Protein AF-W1DST5-F1 (afdb_monomer_lite)

Structure (mmCIF, N/CA/C/O backbone):
data_AF-W1DST5-F1
#
_entry.id   AF-W1DST5-F1
#
loop_
_atom_site.group_PDB
_atom_site.id
_atom_site.type_symbol
_atom_site.label_atom_id
_atom_site.label_alt_id
_atom_site.label_comp_id
_atom_site.label_asym_id
_atom_site.label_entity_id
_atom_site.label_seq_id
_atom_site.pdbx_PDB_ins_code
_atom_site.Cartn_x
_atom_site.Cartn_y
_atom_site.Cartn_z
_atom_site.occupancy
_atom_site.B_iso_or_equiv
_atom_site.auth_seq_id
_atom_site.auth_comp_id
_atom_site.auth_asym_id
_atom_site.auth_atom_id
_atom_site.pdbx_PDB_model_num
ATOM 1 N N . MET A 1 1 ? 1.008 9.951 -30.556 1.00 46.44 1 MET A N 1
ATOM 2 C CA . MET A 1 1 ? -0.118 9.636 -29.652 1.00 46.44 1 MET A CA 1
ATOM 3 C C . MET A 1 1 ? 0.047 8.188 -29.222 1.00 46.44 1 MET A C 1
ATOM 5 O O . MET A 1 1 ? -0.228 7.296 -30.013 1.00 46.44 1 MET A O 1
ATOM 9 N N . PHE A 1 2 ? 0.640 7.954 -28.049 1.00 49.34 2 PHE A N 1
ATOM 10 C CA . PHE A 1 2 ? 0.890 6.599 -27.557 1.00 49.34 2 PHE A CA 1
ATOM 11 C C . PHE A 1 2 ? -0.446 5.983 -27.146 1.00 49.34 2 PHE A C 1
ATOM 13 O O . PHE A 1 2 ? -1.060 6.399 -26.169 1.00 49.34 2 PHE A O 1
ATOM 20 N N . LYS A 1 3 ? -0.940 5.052 -27.961 1.00 42.28 3 LYS A N 1
ATOM 21 C CA . LYS A 1 3 ? -2.167 4.312 -27.689 1.00 42.28 3 LYS A CA 1
ATOM 22 C C . LYS A 1 3 ? -1.769 3.086 -26.881 1.00 42.28 3 LYS A C 1
ATOM 24 O O . LYS A 1 3 ? -1.221 2.140 -27.438 1.00 42.28 3 LYS A O 1
ATOM 29 N N . TRP A 1 4 ? -1.973 3.146 -25.572 1.00 55.31 4 TRP A N 1
ATOM 30 C CA . TRP A 1 4 ? -1.589 2.049 -24.697 1.00 55.31 4 TRP A CA 1
ATOM 31 C C . TRP A 1 4 ? -2.640 0.925 -24.720 1.00 55.31 4 TRP A C 1
ATOM 33 O O . TRP A 1 4 ? -3.827 1.215 -24.547 1.00 55.31 4 TRP A O 1
ATOM 43 N N . PRO A 1 5 ? -2.254 -0.350 -24.921 1.00 55.62 5 PRO A N 1
ATOM 44 C CA . PRO A 1 5 ? -3.172 -1.478 -24.900 1.00 55.62 5 PRO A CA 1
ATOM 45 C C . PRO A 1 5 ? -3.084 -2.202 -23.546 1.00 55.62 5 PRO A C 1
ATOM 47 O O . PRO A 1 5 ? -2.233 -3.060 -23.355 1.00 55.62 5 PRO A O 1
ATOM 50 N N . TRP A 1 6 ? -3.954 -1.873 -22.591 1.00 58.78 6 TRP A N 1
ATOM 51 C CA . TRP A 1 6 ? -4.109 -2.649 -21.350 1.00 58.78 6 TRP A CA 1
ATOM 52 C C . TRP A 1 6 ? -5.533 -3.197 -21.237 1.00 58.78 6 TRP A C 1
ATOM 54 O O . TRP A 1 6 ? -6.322 -2.771 -20.404 1.00 58.78 6 TRP A O 1
ATOM 64 N N . LYS A 1 7 ? -5.908 -4.174 -22.064 1.00 47.47 7 LYS A N 1
ATOM 65 C CA . LYS A 1 7 ? -6.955 -5.091 -21.596 1.00 47.47 7 LYS A CA 1
ATOM 66 C C . LYS A 1 7 ? -6.298 -5.981 -20.542 1.00 47.47 7 LYS A C 1
ATOM 68 O O . LYS A 1 7 ? -5.667 -6.966 -20.893 1.00 47.47 7 LYS A O 1
ATOM 73 N N . ALA A 1 8 ? -6.327 -5.528 -19.293 1.00 52.81 8 ALA A N 1
ATOM 74 C CA . ALA A 1 8 ? -6.132 -6.394 -18.145 1.00 52.81 8 ALA A CA 1
ATOM 75 C C . ALA A 1 8 ? -7.502 -7.005 -17.857 1.00 52.81 8 ALA A C 1
ATOM 77 O O . ALA A 1 8 ? -8.490 -6.270 -17.816 1.00 52.81 8 ALA A O 1
ATOM 78 N N . ASP A 1 9 ? -7.547 -8.327 -17.777 1.00 46.97 9 ASP A N 1
ATOM 79 C CA . ASP A 1 9 ? -8.766 -9.092 -17.578 1.00 46.97 9 ASP A CA 1
ATOM 80 C C . ASP A 1 9 ? -9.543 -8.596 -16.348 1.00 46.97 9 ASP A C 1
ATOM 82 O O . ASP A 1 9 ? -8.985 -8.412 -15.265 1.00 46.97 9 ASP A O 1
ATOM 86 N N . ASP A 1 10 ? -10.847 -8.390 -16.542 1.00 46.12 10 ASP A N 1
ATOM 87 C CA . ASP A 1 10 ? -11.869 -8.031 -15.544 1.00 46.12 10 ASP A CA 1
ATOM 88 C C . ASP A 1 10 ? -12.109 -9.161 -14.507 1.00 46.12 10 ASP A C 1
ATOM 90 O O . ASP A 1 10 ? -13.213 -9.336 -13.993 1.00 46.12 10 ASP A O 1
ATOM 94 N N . GLU A 1 11 ? -11.108 -9.989 -14.192 1.00 45.97 11 GLU A N 1
ATOM 95 C CA . GLU A 1 11 ? -11.303 -11.191 -13.367 1.00 45.97 11 GLU A CA 1
ATOM 96 C C . GLU A 1 11 ? -11.239 -10.937 -11.853 1.00 45.97 11 GLU A C 1
ATOM 98 O O . GLU A 1 11 ? -11.686 -11.769 -11.064 1.00 45.97 11 GLU A O 1
ATOM 103 N N . SER A 1 12 ? -10.762 -9.777 -11.400 1.00 51.16 12 SER A N 1
ATOM 104 C CA . SER A 1 12 ? -10.642 -9.468 -9.965 1.00 51.16 12 SER A CA 1
ATOM 105 C C . SER A 1 12 ? -11.943 -8.983 -9.302 1.00 51.16 12 SER A C 1
ATOM 107 O O . SER A 1 12 ? -11.952 -8.685 -8.110 1.00 51.16 12 SER A O 1
ATOM 109 N N . GLY A 1 13 ? -13.062 -8.939 -10.033 1.00 47.59 13 GLY A N 1
ATOM 110 C CA . GLY A 1 13 ? -14.304 -8.295 -9.589 1.00 47.59 13 GLY A CA 1
ATOM 111 C C . GLY A 1 13 ? -15.133 -9.010 -8.512 1.00 47.59 13 GLY A C 1
ATOM 112 O O . GLY A 1 13 ? -16.102 -8.416 -8.044 1.00 47.59 13 GLY A O 1
ATOM 113 N N . ASN A 1 14 ? -14.825 -10.254 -8.113 1.00 51.47 14 ASN A N 1
ATOM 114 C CA . ASN A 1 14 ? -15.714 -10.998 -7.199 1.00 51.47 14 ASN A CA 1
ATOM 115 C C . ASN A 1 14 ? -15.038 -12.028 -6.269 1.00 51.47 14 ASN A C 1
ATOM 117 O O . ASN A 1 14 ? -15.725 -12.850 -5.664 1.00 51.47 14 ASN A O 1
ATOM 121 N N . ALA A 1 15 ? -13.706 -12.031 -6.160 1.00 62.94 15 ALA A N 1
ATOM 122 C CA . ALA A 1 15 ? -13.013 -12.913 -5.221 1.00 62.94 15 ALA A CA 1
ATOM 123 C C . ALA A 1 15 ? -13.016 -12.295 -3.814 1.00 62.94 15 ALA A C 1
ATOM 125 O O . ALA A 1 15 ? -12.629 -11.139 -3.636 1.00 62.94 15 ALA A O 1
ATOM 126 N N . GLU A 1 16 ? -13.445 -13.063 -2.810 1.00 82.81 16 GLU A N 1
ATOM 127 C CA . GLU A 1 16 ? -13.366 -12.640 -1.412 1.00 82.81 16 GLU A CA 1
ATOM 128 C C . GLU A 1 16 ? -11.898 -12.396 -1.035 1.00 82.81 16 GLU A C 1
ATOM 130 O O . GLU A 1 16 ? -11.032 -13.260 -1.192 1.00 82.81 16 GLU A O 1
ATOM 135 N N . MET A 1 17 ? -11.603 -11.175 -0.593 1.00 91.94 17 MET A N 1
ATOM 136 C CA . MET A 1 17 ? -10.235 -10.752 -0.320 1.00 91.94 17 MET A CA 1
ATOM 137 C C . MET A 1 17 ? -9.784 -11.254 1.060 1.00 91.94 17 MET A C 1
ATOM 139 O O . MET A 1 17 ? -10.480 -11.015 2.049 1.00 91.94 17 MET A O 1
ATOM 143 N N . PRO A 1 18 ? -8.605 -11.898 1.175 1.00 96.12 18 PRO A N 1
ATOM 144 C CA . PRO A 1 18 ? -8.139 -12.502 2.423 1.00 96.12 18 PRO A CA 1
ATOM 145 C C . PRO A 1 18 ? -7.517 -11.449 3.361 1.00 96.12 18 PRO A C 1
ATOM 147 O O . PRO A 1 18 ? -6.319 -11.474 3.645 1.00 96.12 18 PRO A O 1
ATOM 150 N N . TRP A 1 19 ? -8.319 -10.489 3.827 1.00 96.69 19 TRP A N 1
ATOM 151 C CA . TRP A 1 19 ? -7.853 -9.313 4.575 1.00 96.69 19 TRP A CA 1
ATOM 152 C C . TRP A 1 19 ? -7.113 -9.649 5.873 1.00 96.69 19 TRP A C 1
ATOM 154 O O . TRP A 1 19 ? -6.069 -9.064 6.149 1.00 96.69 19 TRP A O 1
ATOM 164 N N . GLU A 1 20 ? -7.605 -10.620 6.642 1.00 95.81 20 GLU A N 1
ATOM 165 C CA . GLU A 1 20 ? -6.963 -11.052 7.891 1.00 95.81 20 GLU A CA 1
ATOM 166 C C . GLU A 1 20 ? -5.562 -11.628 7.628 1.00 95.81 20 GLU A C 1
ATOM 168 O O . GLU A 1 20 ? -4.582 -11.260 8.276 1.00 95.81 20 GLU A O 1
ATOM 173 N N . GLN A 1 21 ? -5.433 -12.459 6.592 1.00 97.38 21 GLN A N 1
ATOM 174 C CA . GLN A 1 21 ? -4.145 -13.008 6.172 1.00 97.38 21 GLN A CA 1
ATOM 175 C C . GLN A 1 21 ? -3.220 -11.929 5.579 1.00 97.38 21 GLN A C 1
ATOM 177 O O . GLN A 1 21 ? -1.990 -12.009 5.695 1.00 97.38 21 GLN A O 1
ATOM 182 N N . ALA A 1 22 ? -3.791 -10.912 4.929 1.00 97.44 22 ALA A N 1
ATOM 183 C CA . ALA A 1 22 ? -3.043 -9.791 4.376 1.00 97.44 22 ALA A CA 1
ATOM 184 C C . ALA A 1 22 ? -2.397 -8.937 5.479 1.00 97.44 22 ALA A C 1
ATOM 186 O O . ALA A 1 22 ? -1.227 -8.580 5.335 1.00 97.44 22 ALA A O 1
ATOM 187 N N . LEU A 1 23 ? -3.110 -8.706 6.589 1.00 97.19 23 LEU A N 1
ATOM 188 C CA . LEU A 1 23 ? -2.628 -7.975 7.770 1.00 97.19 23 LEU A CA 1
ATOM 189 C C . LEU A 1 23 ? -1.473 -8.679 8.497 1.00 97.19 23 LEU A C 1
ATOM 191 O O . LEU A 1 23 ? -0.666 -8.019 9.148 1.00 97.19 23 LEU A O 1
ATOM 195 N N . ALA A 1 24 ? -1.358 -10.004 8.369 1.00 96.88 24 ALA A N 1
ATOM 196 C CA . ALA A 1 24 ? -0.342 -10.820 9.032 1.00 96.88 24 ALA A CA 1
ATOM 197 C C . ALA A 1 24 ? 1.060 -10.696 8.385 1.00 96.88 24 ALA A C 1
ATOM 199 O O . ALA A 1 24 ? 1.653 -11.685 7.946 1.00 96.88 24 ALA A O 1
ATOM 200 N N . ILE A 1 25 ? 1.594 -9.472 8.307 1.00 97.75 25 ILE A N 1
ATOM 201 C CA . ILE A 1 25 ? 2.962 -9.159 7.864 1.00 97.75 25 ILE A CA 1
ATOM 202 C C . ILE A 1 25 ? 3.672 -8.247 8.879 1.00 97.75 25 ILE A C 1
ATOM 204 O O . ILE A 1 25 ? 3.016 -7.419 9.510 1.00 97.75 25 ILE A O 1
ATOM 208 N N . PRO A 1 26 ? 5.012 -8.330 9.022 1.00 97.94 26 PRO A N 1
ATOM 209 C CA . PRO A 1 26 ? 5.733 -7.639 10.096 1.00 97.94 26 PRO A CA 1
ATOM 210 C C . PRO A 1 26 ? 5.502 -6.124 10.158 1.00 97.94 26 PRO A C 1
ATOM 212 O O . PRO A 1 26 ? 5.371 -5.568 11.242 1.00 97.94 26 PRO A O 1
ATOM 215 N N . VAL A 1 27 ? 5.401 -5.459 9.004 1.00 97.31 27 VAL A N 1
ATOM 216 C CA . VAL A 1 27 ? 5.208 -3.999 8.933 1.00 97.31 27 VAL A CA 1
ATOM 217 C C . VAL A 1 27 ? 3.842 -3.541 9.461 1.00 97.31 27 VAL A C 1
ATOM 219 O O . VAL A 1 27 ? 3.715 -2.404 9.899 1.00 97.31 27 VAL A O 1
ATOM 222 N N . LEU A 1 28 ? 2.833 -4.419 9.468 1.00 96.88 28 LEU A N 1
ATOM 223 C CA . LEU A 1 28 ? 1.480 -4.116 9.952 1.00 96.88 28 LEU A CA 1
ATOM 224 C C . LEU A 1 28 ? 1.214 -4.672 11.363 1.00 96.88 28 LEU A C 1
ATOM 226 O O . LEU A 1 28 ? 0.171 -4.388 11.946 1.00 96.88 28 LEU A O 1
ATOM 230 N N . ALA A 1 29 ? 2.155 -5.430 11.936 1.00 95.38 29 ALA A N 1
ATOM 231 C CA . ALA A 1 29 ? 1.957 -6.178 13.180 1.00 95.38 29 ALA A C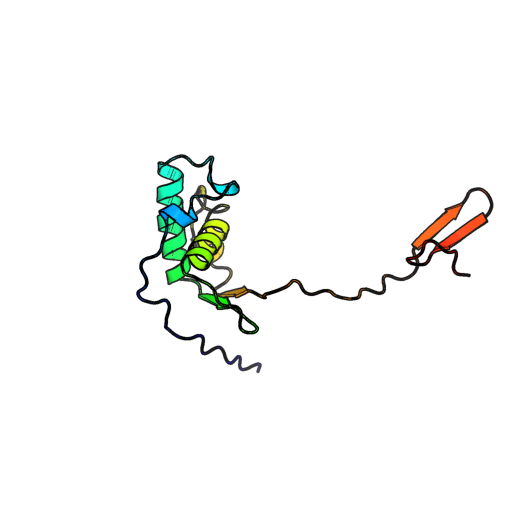A 1
ATOM 232 C C . ALA A 1 29 ? 1.724 -5.298 14.423 1.00 95.38 29 ALA A C 1
ATOM 234 O O . ALA A 1 29 ? 1.162 -5.768 15.409 1.00 95.38 29 ALA A O 1
ATOM 235 N N . HIS A 1 30 ? 2.160 -4.036 14.391 1.00 96.06 30 HIS A N 1
ATOM 236 C CA . HIS A 1 30 ? 2.042 -3.102 15.516 1.00 96.06 30 HIS A CA 1
ATOM 237 C C . HIS A 1 30 ? 0.803 -2.202 15.455 1.00 96.06 30 HIS A C 1
ATOM 239 O O . HIS A 1 30 ? 0.602 -1.396 16.361 1.00 96.06 30 HIS A O 1
ATOM 245 N N . LEU A 1 31 ? -0.023 -2.330 14.414 1.00 97.00 31 LEU A N 1
ATOM 246 C CA . LEU A 1 31 ? -1.270 -1.581 14.311 1.00 97.00 31 LEU A CA 1
ATOM 247 C C . LEU A 1 31 ? -2.286 -2.104 15.328 1.00 97.00 31 LEU A C 1
ATOM 249 O O . LEU A 1 31 ? -2.477 -3.314 15.468 1.00 97.00 31 LEU A O 1
ATOM 253 N N . SER A 1 32 ? -2.982 -1.195 16.000 1.00 97.44 32 SER A N 1
ATOM 254 C CA . SER A 1 32 ? -4.142 -1.528 16.824 1.00 97.44 32 SER A CA 1
ATOM 255 C C . SER A 1 32 ? -5.267 -2.129 15.975 1.00 97.44 32 SER A C 1
ATOM 257 O O . SER A 1 32 ? -5.356 -1.891 14.770 1.00 97.44 32 SER A O 1
ATOM 259 N N . SER A 1 33 ? -6.193 -2.862 16.596 1.00 96.62 33 SER A N 1
ATOM 260 C CA . SER A 1 33 ? -7.337 -3.451 15.882 1.00 96.62 33 SER A CA 1
ATOM 261 C C . SER A 1 33 ? -8.173 -2.404 15.132 1.00 96.62 33 SER A C 1
ATOM 263 O O . SER A 1 33 ? -8.683 -2.672 14.045 1.00 96.62 33 SER A O 1
ATOM 265 N N . THR A 1 34 ? -8.279 -1.191 15.684 1.00 97.31 34 THR A N 1
ATOM 266 C CA . THR A 1 34 ? -8.971 -0.064 15.046 1.00 97.31 34 THR A CA 1
ATOM 267 C C . THR A 1 34 ? -8.245 0.394 13.781 1.00 97.31 34 THR A C 1
ATOM 269 O O . THR A 1 34 ? -8.879 0.569 12.741 1.00 97.31 34 THR A O 1
ATOM 272 N N . GLU A 1 35 ? -6.920 0.545 13.842 1.00 97.81 35 GLU A N 1
ATOM 273 C CA . GLU A 1 35 ? -6.098 0.925 12.686 1.00 97.81 35 GLU A CA 1
ATOM 274 C C . GLU A 1 35 ? -6.112 -0.159 11.610 1.00 97.81 35 GLU A C 1
ATOM 276 O O . GLU A 1 35 ? -6.267 0.159 10.435 1.00 97.81 35 GLU A O 1
ATOM 281 N N . GLN A 1 36 ? -6.041 -1.437 11.992 1.00 97.94 36 GLN A N 1
ATOM 282 C CA . GLN A 1 36 ? -6.147 -2.557 11.053 1.00 97.94 36 GLN A CA 1
ATOM 283 C C . GLN A 1 36 ? -7.489 -2.549 10.309 1.00 97.94 36 GLN A C 1
ATOM 285 O O . GLN A 1 36 ? -7.533 -2.728 9.088 1.00 97.94 36 GLN A O 1
ATOM 290 N N . HIS A 1 37 ? -8.592 -2.297 11.020 1.00 97.31 37 HIS A N 1
ATOM 291 C CA . HIS A 1 37 ? -9.919 -2.229 10.414 1.00 97.31 37 HIS A CA 1
ATOM 292 C C . HIS A 1 37 ? -10.057 -1.022 9.474 1.00 97.31 37 HIS A C 1
ATOM 294 O O . HIS A 1 37 ? -10.534 -1.161 8.346 1.00 97.31 37 HIS A O 1
ATOM 300 N N . LYS A 1 38 ? -9.573 0.152 9.901 1.00 97.88 38 LYS A N 1
ATO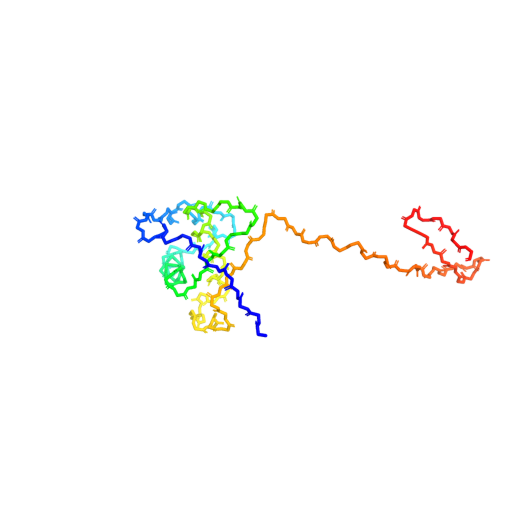M 301 C CA . LYS A 1 38 ? -9.538 1.371 9.080 1.00 97.88 38 LYS A CA 1
ATOM 302 C C . LYS A 1 38 ? -8.693 1.173 7.817 1.00 97.88 38 LYS A C 1
ATOM 304 O O . LYS A 1 38 ? -9.142 1.510 6.722 1.00 97.88 38 LYS A O 1
ATOM 309 N N . LEU A 1 39 ? -7.514 0.569 7.958 1.00 98.25 39 LEU A N 1
ATOM 310 C CA . LEU A 1 39 ? -6.610 0.259 6.854 1.00 98.25 39 LEU A CA 1
ATOM 311 C C . LEU A 1 39 ? -7.251 -0.713 5.864 1.00 98.25 39 LEU A C 1
ATOM 313 O O . LEU A 1 39 ? -7.169 -0.494 4.661 1.00 98.25 39 LEU A O 1
ATOM 317 N N . THR A 1 40 ? -7.939 -1.743 6.359 1.00 97.75 40 THR A N 1
ATOM 318 C CA . THR A 1 40 ? -8.653 -2.717 5.520 1.00 97.75 40 THR A CA 1
ATOM 319 C C . THR A 1 40 ? -9.742 -2.043 4.686 1.00 97.75 40 THR A C 1
ATOM 321 O O . THR A 1 40 ? -9.811 -2.251 3.476 1.00 97.75 40 THR A O 1
ATOM 324 N N . GLN A 1 41 ? -10.559 -1.175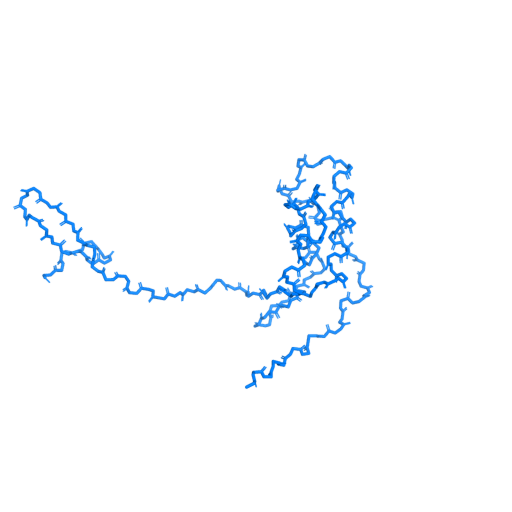 5.294 1.00 97.56 41 GLN A N 1
ATOM 325 C CA . GLN A 1 41 ? -11.580 -0.425 4.554 1.00 97.56 41 GLN A CA 1
ATOM 326 C C . GLN A 1 41 ? -10.963 0.512 3.507 1.00 97.56 41 GLN A C 1
ATOM 328 O O . GLN A 1 41 ? -11.478 0.623 2.393 1.00 97.56 41 GLN A O 1
ATOM 333 N N . MET A 1 42 ? -9.859 1.183 3.847 1.00 97.88 42 MET A N 1
ATOM 334 C CA . MET A 1 42 ? -9.166 2.080 2.923 1.00 97.88 42 MET A CA 1
ATOM 335 C C . MET A 1 42 ? -8.537 1.310 1.754 1.00 97.88 42 MET A C 1
ATOM 337 O O . MET A 1 42 ? -8.702 1.717 0.607 1.00 97.88 42 MET A O 1
ATOM 341 N N . ALA A 1 43 ? -7.906 0.165 2.021 1.00 97.69 43 ALA A N 1
ATOM 342 C CA . ALA A 1 43 ? -7.336 -0.719 1.007 1.00 97.69 43 ALA A CA 1
ATOM 343 C C . ALA A 1 43 ? -8.412 -1.293 0.068 1.00 97.69 43 ALA A C 1
ATOM 345 O O . ALA A 1 43 ? -8.202 -1.371 -1.141 1.00 97.69 43 ALA A O 1
ATOM 346 N N . ALA A 1 44 ? -9.594 -1.634 0.590 1.00 96.44 44 ALA A N 1
ATOM 347 C CA . ALA A 1 44 ? -10.719 -2.059 -0.239 1.00 96.44 44 ALA A CA 1
ATOM 348 C C . ALA A 1 44 ? -11.177 -0.942 -1.196 1.00 96.44 44 ALA A C 1
ATOM 350 O O . ALA A 1 44 ? -11.357 -1.186 -2.388 1.00 96.44 44 ALA A O 1
ATOM 351 N N . ARG A 1 45 ? -11.295 0.301 -0.705 1.00 96.19 45 ARG A N 1
ATOM 352 C CA . ARG A 1 45 ? -11.609 1.471 -1.550 1.00 96.19 45 ARG A CA 1
ATOM 353 C C . ARG A 1 45 ? -10.512 1.748 -2.576 1.00 96.19 45 ARG A C 1
ATOM 355 O O . ARG A 1 45 ? -10.820 2.071 -3.718 1.00 96.19 45 ARG A O 1
ATOM 362 N N . PHE A 1 46 ? -9.247 1.579 -2.195 1.00 97.12 46 PHE A N 1
ATOM 363 C CA . PHE A 1 46 ? -8.110 1.720 -3.101 1.00 97.12 46 PHE A CA 1
ATOM 364 C C . PHE A 1 46 ? -8.236 0.786 -4.303 1.00 97.12 46 PHE A C 1
ATOM 366 O O . PHE A 1 46 ? -8.092 1.244 -5.429 1.00 97.12 46 PHE A O 1
ATOM 373 N N . LEU A 1 47 ? -8.576 -0.487 -4.089 1.00 95.12 47 LEU A N 1
ATOM 374 C CA . LEU A 1 47 ? -8.743 -1.457 -5.178 1.00 95.12 47 LEU A CA 1
ATOM 375 C C . LEU A 1 47 ? -9.972 -1.194 -6.059 1.00 95.12 47 LEU A C 1
ATOM 377 O O . LEU A 1 47 ? -9.988 -1.605 -7.213 1.00 95.12 47 LEU A O 1
ATOM 381 N N . GLN A 1 48 ? -10.988 -0.495 -5.547 1.00 94.19 48 GLN A N 1
ATOM 382 C CA . GLN A 1 48 ? -12.132 -0.053 -6.354 1.00 94.19 48 GLN A CA 1
ATOM 383 C C . GLN A 1 48 ? -11.791 1.154 -7.238 1.00 94.19 48 GLN A C 1
ATOM 385 O O . GLN A 1 48 ? -12.379 1.328 -8.301 1.00 94.19 48 GLN A O 1
ATOM 390 N N . GLN A 1 49 ? -10.875 2.010 -6.783 1.00 93.12 49 GLN A N 1
ATOM 391 C CA . GLN A 1 49 ? -10.539 3.273 -7.445 1.00 93.12 49 GLN A CA 1
ATOM 392 C C . GLN A 1 49 ? -9.284 3.184 -8.316 1.00 93.12 49 GLN A C 1
ATOM 394 O O . GLN A 1 49 ? -9.108 4.001 -9.218 1.00 93.12 49 GLN A O 1
ATOM 399 N N . LYS A 1 50 ? -8.388 2.238 -8.024 1.00 93.06 50 LYS A N 1
ATOM 400 C CA . LYS A 1 50 ? -7.064 2.142 -8.636 1.00 93.06 50 LYS A CA 1
ATOM 401 C C . LYS A 1 50 ? -6.798 0.740 -9.139 1.00 93.06 50 LYS A C 1
ATOM 403 O O . LYS A 1 50 ? -7.129 -0.251 -8.493 1.00 93.06 50 LYS A O 1
ATOM 408 N N . ARG A 1 51 ? -6.133 0.663 -10.287 1.00 93.69 51 ARG A N 1
ATOM 409 C CA . ARG A 1 51 ? -5.831 -0.608 -10.941 1.00 93.69 51 ARG A CA 1
ATOM 410 C C . ARG A 1 51 ? -4.409 -1.065 -10.640 1.00 93.69 51 ARG A C 1
ATOM 412 O O . ARG A 1 51 ? -3.451 -0.340 -10.902 1.00 93.69 51 ARG A O 1
ATOM 419 N N . LEU A 1 52 ? -4.270 -2.297 -10.161 1.00 95.31 52 LEU A N 1
ATOM 420 C CA . LEU A 1 52 ? -2.984 -2.989 -10.095 1.00 95.31 52 LEU A CA 1
ATOM 421 C C . LEU A 1 52 ? -2.757 -3.722 -11.420 1.00 95.31 52 LEU A C 1
ATOM 423 O O . LEU A 1 52 ? -3.505 -4.633 -11.760 1.00 95.31 52 LEU A O 1
ATOM 427 N N . VAL A 1 53 ? -1.747 -3.308 -12.181 1.00 94.19 53 VAL A N 1
ATOM 428 C CA . VAL A 1 53 ? -1.420 -3.887 -13.487 1.00 94.19 53 VAL A CA 1
ATOM 429 C C . VAL A 1 53 ? -0.143 -4.701 -13.346 1.00 94.19 53 VAL A C 1
ATOM 431 O O . VAL A 1 53 ? 0.959 -4.153 -13.286 1.00 94.19 53 VAL A O 1
ATOM 434 N N . ALA A 1 54 ? -0.297 -6.019 -13.287 1.00 93.94 54 ALA A N 1
ATOM 435 C CA . ALA A 1 54 ? 0.827 -6.940 -13.315 1.00 93.94 54 ALA A CA 1
ATOM 436 C C . ALA A 1 54 ? 1.371 -7.060 -14.746 1.00 93.94 54 ALA A C 1
ATOM 438 O O . ALA A 1 54 ? 0.609 -7.173 -15.708 1.00 93.94 54 ALA A O 1
ATOM 439 N N . LEU A 1 55 ? 2.691 -6.989 -14.899 1.00 92.56 55 LEU A N 1
ATOM 440 C CA . LEU A 1 55 ? 3.359 -6.972 -16.199 1.00 92.56 55 LEU A CA 1
ATOM 441 C C . LEU A 1 55 ? 4.209 -8.228 -16.402 1.00 92.56 55 LEU A C 1
ATOM 443 O O . LEU A 1 55 ? 4.590 -8.900 -15.449 1.00 92.56 55 LEU A O 1
ATOM 447 N N . GLN A 1 56 ? 4.534 -8.525 -17.665 1.00 89.75 56 GLN A N 1
ATOM 448 C CA . GLN A 1 56 ? 5.436 -9.624 -18.051 1.00 89.75 56 GLN A CA 1
ATOM 449 C C . GLN A 1 56 ? 4.984 -11.015 -17.561 1.00 89.75 56 GLN A C 1
ATOM 451 O O . GLN A 1 56 ? 5.812 -11.856 -17.226 1.00 89.75 56 GLN A O 1
ATOM 456 N N . GLY A 1 57 ? 3.670 -11.261 -17.521 1.00 88.19 57 GLY A N 1
ATOM 457 C CA . GLY A 1 57 ? 3.112 -12.543 -17.075 1.00 88.19 57 GLY A CA 1
ATOM 458 C C . GLY A 1 57 ? 3.171 -12.763 -15.561 1.00 88.19 57 GLY A C 1
ATOM 459 O O . GLY A 1 57 ? 2.970 -13.885 -15.109 1.00 88.19 57 GLY A O 1
ATOM 460 N N . LEU A 1 58 ? 3.455 -11.720 -14.771 1.00 92.94 58 LEU A N 1
ATOM 461 C CA . LEU A 1 58 ? 3.327 -11.778 -13.319 1.00 92.94 58 LEU A CA 1
ATOM 462 C C . LEU A 1 58 ? 1.860 -12.005 -12.929 1.00 92.94 58 LEU A C 1
ATOM 464 O O . LEU A 1 58 ? 0.987 -11.235 -13.320 1.00 92.94 58 LEU A O 1
ATOM 468 N N . GLU A 1 59 ? 1.605 -13.007 -12.094 1.00 92.69 59 GLU A N 1
ATOM 469 C CA . GLU A 1 59 ? 0.282 -13.258 -11.523 1.00 92.69 59 GLU A CA 1
ATOM 470 C C . GLU A 1 59 ? 0.198 -12.721 -10.089 1.00 92.69 59 GLU A C 1
ATOM 472 O O . GLU A 1 59 ? 1.019 -13.033 -9.219 1.00 92.69 59 GLU A O 1
ATOM 477 N N . LEU A 1 60 ? -0.821 -11.904 -9.818 1.00 93.00 60 LEU A N 1
ATOM 478 C CA . LEU A 1 60 ? -1.091 -11.378 -8.483 1.00 93.00 60 LEU A CA 1
ATOM 479 C C . LEU A 1 60 ? -2.284 -12.098 -7.869 1.00 93.00 60 LEU A C 1
ATOM 481 O O . LEU A 1 60 ? -3.428 -11.861 -8.252 1.00 93.00 60 LEU A O 1
ATOM 485 N N . THR A 1 61 ? -2.012 -12.919 -6.856 1.00 95.12 61 THR A N 1
ATOM 486 C CA . THR A 1 61 ? -3.056 -13.540 -6.035 1.00 95.12 61 THR A CA 1
ATOM 487 C C . THR A 1 61 ? -3.865 -12.474 -5.278 1.00 95.12 61 THR A C 1
ATOM 489 O O . THR A 1 61 ? -3.336 -11.387 -5.007 1.00 95.12 61 THR A O 1
ATOM 492 N N . PRO A 1 62 ? -5.104 -12.773 -4.843 1.00 95.56 62 PRO A N 1
ATOM 493 C CA . PRO A 1 62 ? -5.878 -11.872 -3.982 1.00 95.56 62 PRO A CA 1
ATOM 494 C C . PRO A 1 62 ? -5.101 -11.414 -2.737 1.00 95.56 62 PRO A C 1
ATOM 496 O O . PRO A 1 62 ? -5.152 -10.249 -2.352 1.00 95.56 62 PRO A O 1
ATOM 499 N N . LEU A 1 63 ? -4.286 -12.296 -2.147 1.00 96.44 63 LEU A N 1
ATOM 500 C CA . LEU A 1 63 ? -3.427 -11.950 -1.013 1.00 96.44 63 LEU A CA 1
ATOM 501 C C . LEU A 1 63 ? -2.352 -10.913 -1.381 1.00 96.44 63 LEU A C 1
ATOM 503 O O . LEU A 1 63 ? -2.097 -9.995 -0.599 1.00 96.44 63 LEU A O 1
ATOM 507 N N . HIS A 1 64 ? -1.729 -11.031 -2.560 1.00 96.19 64 HIS A N 1
ATOM 508 C CA . HIS A 1 64 ? -0.768 -10.037 -3.048 1.00 96.19 64 HIS A CA 1
ATOM 509 C C . HIS A 1 64 ? -1.446 -8.684 -3.265 1.00 96.19 64 HIS A C 1
ATOM 511 O O . HIS A 1 64 ? -0.950 -7.671 -2.776 1.00 96.19 64 HIS A O 1
ATOM 517 N N . GLN A 1 65 ? -2.598 -8.671 -3.940 1.00 97.00 65 GLN A N 1
ATOM 518 C CA . GLN A 1 65 ? -3.349 -7.445 -4.221 1.00 97.00 65 GLN A CA 1
ATOM 519 C C . GLN A 1 65 ? -3.770 -6.729 -2.929 1.00 97.00 65 GLN A C 1
ATOM 521 O O . GLN A 1 65 ? -3.558 -5.523 -2.800 1.00 97.00 65 GLN A O 1
ATOM 526 N N . ALA A 1 66 ? -4.279 -7.477 -1.942 1.00 97.50 66 ALA A N 1
ATOM 527 C CA . ALA A 1 66 ? -4.669 -6.942 -0.639 1.00 97.50 66 ALA A CA 1
ATOM 528 C C . ALA A 1 66 ? -3.482 -6.299 0.092 1.00 97.50 66 ALA A C 1
ATOM 530 O O . ALA A 1 66 ? -3.582 -5.169 0.570 1.00 97.50 66 ALA A O 1
ATOM 531 N N . ARG A 1 67 ? -2.336 -6.990 0.134 1.00 98.12 67 ARG A N 1
ATOM 532 C CA . ARG A 1 67 ? -1.118 -6.475 0.776 1.00 98.12 67 ARG A CA 1
ATOM 533 C C . ARG A 1 67 ? -0.583 -5.235 0.077 1.00 98.12 67 ARG A C 1
ATOM 535 O O . ARG A 1 67 ? -0.245 -4.271 0.753 1.00 98.12 67 ARG A O 1
ATOM 542 N N . ILE A 1 68 ? -0.539 -5.230 -1.254 1.00 98.00 68 ILE A N 1
ATOM 543 C CA . ILE A 1 68 ? -0.100 -4.059 -2.021 1.00 98.00 68 ILE A CA 1
ATOM 544 C C . ILE A 1 68 ? -0.999 -2.860 -1.700 1.00 98.00 68 ILE A C 1
ATOM 546 O O . ILE A 1 68 ? -0.483 -1.803 -1.345 1.00 98.00 68 ILE A O 1
ATOM 550 N N . ALA A 1 69 ? -2.324 -3.028 -1.739 1.00 97.94 69 ALA A N 1
ATOM 551 C CA . ALA A 1 69 ? -3.261 -1.959 -1.398 1.00 97.94 69 ALA A CA 1
ATOM 552 C C . ALA A 1 69 ? -3.055 -1.438 0.036 1.00 97.94 69 ALA A C 1
ATOM 554 O O . ALA A 1 69 ? -2.978 -0.229 0.246 1.00 97.94 69 ALA A O 1
ATOM 555 N N . MET A 1 70 ? -2.880 -2.331 1.017 1.00 98.31 70 MET A N 1
ATOM 556 C CA . MET A 1 70 ? -2.580 -1.943 2.401 1.00 98.31 70 MET A CA 1
ATOM 557 C C . MET A 1 70 ? -1.277 -1.145 2.517 1.00 98.31 70 MET A C 1
ATOM 559 O O . MET A 1 70 ? -1.237 -0.153 3.238 1.00 98.31 70 MET A O 1
ATOM 563 N N . LEU A 1 71 ? -0.224 -1.525 1.790 1.00 98.31 71 LEU A N 1
ATOM 564 C CA . LEU A 1 71 ? 1.046 -0.793 1.802 1.00 98.31 71 LEU A CA 1
ATOM 565 C C . LEU A 1 71 ? 0.918 0.614 1.202 1.00 98.31 71 LEU A C 1
ATOM 567 O O . LEU A 1 71 ? 1.550 1.535 1.711 1.00 98.31 71 LEU A O 1
ATOM 571 N N . PHE A 1 72 ? 0.083 0.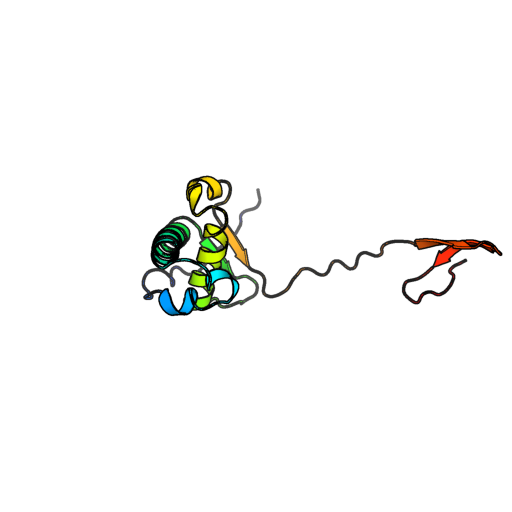806 0.176 1.00 98.06 72 PHE A N 1
ATOM 572 C CA . PHE A 1 72 ? -0.221 2.141 -0.356 1.00 98.06 72 PHE A CA 1
ATOM 573 C C . PHE A 1 72 ? -1.043 2.990 0.615 1.00 98.06 72 PHE A C 1
ATOM 575 O O . PHE A 1 72 ? -0.826 4.195 0.712 1.00 98.06 72 PHE A O 1
ATOM 582 N N . CYS A 1 73 ? -1.990 2.376 1.325 1.00 98.06 73 CYS A N 1
ATOM 583 C CA . CYS A 1 73 ? -2.868 3.082 2.253 1.00 98.06 73 CYS A CA 1
ATOM 584 C C . CYS A 1 73 ? -2.204 3.397 3.600 1.00 98.06 73 CYS A C 1
ATOM 586 O O . CYS A 1 73 ? -2.618 4.345 4.260 1.00 98.06 73 CYS A O 1
ATOM 588 N N . LEU A 1 74 ? -1.175 2.650 4.011 1.00 98.00 74 LEU A N 1
ATOM 589 C CA . LEU A 1 74 ? -0.529 2.822 5.316 1.00 98.00 74 LEU A CA 1
ATOM 590 C C . LEU A 1 74 ? 0.008 4.253 5.558 1.00 98.00 74 LEU A C 1
ATOM 592 O O . LEU A 1 74 ? -0.323 4.820 6.599 1.00 98.00 74 LEU A O 1
ATOM 596 N N . PRO A 1 75 ? 0.761 4.893 4.637 1.00 97.69 75 PRO A N 1
ATOM 597 C CA . PRO A 1 75 ? 1.281 6.249 4.850 1.00 97.69 75 PRO A CA 1
ATOM 598 C C . PRO A 1 75 ? 0.195 7.330 4.902 1.00 97.69 75 PRO A C 1
ATOM 600 O O . PRO A 1 75 ? 0.431 8.412 5.431 1.00 97.69 75 PRO A O 1
ATOM 603 N N . VAL A 1 76 ? -0.985 7.048 4.344 1.00 97.56 76 VAL A N 1
ATOM 604 C CA . VAL A 1 76 ? -2.111 7.988 4.254 1.00 97.56 76 VAL A CA 1
ATOM 605 C C . VAL A 1 76 ? -3.274 7.600 5.169 1.00 97.56 76 VAL A C 1
ATOM 607 O O . VAL A 1 76 ? -4.355 8.177 5.069 1.00 97.56 76 VAL A O 1
ATOM 610 N N . LEU A 1 77 ? -3.065 6.657 6.095 1.00 97.12 77 LEU A N 1
ATOM 611 C CA . LEU A 1 77 ? -4.121 6.114 6.951 1.00 97.12 77 LEU A CA 1
ATOM 612 C C . LEU A 1 77 ? -4.851 7.209 7.745 1.00 97.12 77 LEU A C 1
ATOM 614 O O . LEU A 1 77 ? -6.078 7.195 7.844 1.00 97.12 77 LEU A O 1
ATOM 618 N N . GLU A 1 78 ? -4.108 8.189 8.259 1.00 96.56 78 GLU A N 1
ATOM 619 C CA . GLU A 1 78 ? -4.647 9.340 8.998 1.00 96.56 78 GLU A CA 1
ATOM 620 C C . GLU A 1 78 ? -4.868 10.588 8.130 1.00 96.56 78 GLU A C 1
ATOM 622 O O . GLU A 1 78 ? -5.419 11.574 8.611 1.00 96.56 78 GLU A O 1
ATOM 627 N N . LEU A 1 79 ? -4.472 10.547 6.855 1.00 96.94 79 LEU A N 1
ATOM 628 C CA . LEU A 1 79 ? -4.576 11.676 5.925 1.00 96.94 79 LEU A CA 1
ATOM 629 C C . LEU A 1 79 ? -5.797 11.585 5.007 1.00 96.94 79 LEU A C 1
ATOM 631 O O . LEU A 1 79 ? -6.347 12.621 4.653 1.00 96.94 79 LEU A O 1
ATOM 635 N N . GLY A 1 80 ? -6.211 10.368 4.643 1.00 94.19 80 GLY A N 1
ATOM 636 C CA . GLY A 1 80 ? -7.286 10.116 3.685 1.00 94.19 80 GLY A CA 1
ATOM 637 C C . GLY A 1 80 ? -6.781 9.572 2.344 1.00 94.19 80 GLY A C 1
ATOM 638 O O . GLY A 1 80 ? -5.628 9.762 1.957 1.00 94.19 80 GLY A O 1
ATOM 639 N N . ILE A 1 81 ? -7.652 8.851 1.633 1.00 94.62 81 ILE A N 1
ATOM 640 C CA . ILE A 1 81 ? -7.308 8.170 0.373 1.00 94.62 81 ILE A CA 1
ATOM 641 C C . ILE A 1 81 ? -7.086 9.146 -0.793 1.00 94.62 81 ILE A C 1
ATOM 643 O O . ILE A 1 81 ? -6.347 8.828 -1.720 1.00 94.62 81 ILE A O 1
ATOM 647 N N . GLU A 1 82 ? -7.666 10.342 -0.714 1.00 94.56 82 GLU A N 1
ATOM 648 C CA . GLU A 1 82 ? -7.559 11.432 -1.688 1.00 94.56 82 GLU A CA 1
ATOM 649 C C . GLU A 1 82 ? -6.110 11.887 -1.925 1.00 94.56 82 GLU A C 1
ATOM 651 O O . GLU A 1 82 ? -5.751 12.352 -3.004 1.00 94.56 82 GLU A O 1
ATOM 656 N N . TRP A 1 83 ? -5.221 11.668 -0.951 1.00 96.88 83 TRP A N 1
ATOM 657 C CA . TRP A 1 83 ? -3.786 11.920 -1.107 1.00 96.88 83 TRP A CA 1
ATOM 658 C C . TRP A 1 83 ? -3.130 11.022 -2.162 1.00 96.88 83 TRP A C 1
ATOM 660 O O . TRP A 1 83 ? -2.025 11.305 -2.624 1.00 96.88 83 TRP A O 1
ATOM 670 N N . LEU A 1 84 ? -3.810 9.950 -2.569 1.00 96.12 84 LEU A N 1
ATOM 671 C CA . LEU A 1 84 ? -3.370 9.036 -3.613 1.00 96.12 84 LEU A CA 1
ATOM 672 C C . LEU A 1 84 ? -4.003 9.351 -4.982 1.00 96.12 84 LEU A C 1
ATOM 674 O O . LEU A 1 84 ? -3.788 8.595 -5.928 1.00 96.12 84 LEU A O 1
ATOM 678 N N . ASP A 1 85 ? -4.763 10.439 -5.139 1.00 92.81 85 ASP A N 1
ATOM 679 C CA . ASP A 1 85 ? -5.450 10.788 -6.400 1.00 92.81 85 ASP A CA 1
ATOM 680 C C . ASP A 1 85 ? -4.503 11.234 -7.524 1.00 92.81 85 ASP A C 1
ATOM 682 O O . ASP A 1 85 ? -4.888 11.295 -8.692 1.00 92.81 85 ASP A O 1
ATOM 686 N N . GLY A 1 86 ? -3.226 11.466 -7.207 1.00 94.50 86 GLY A N 1
ATOM 687 C CA . GLY A 1 86 ? -2.186 11.769 -8.194 1.00 94.50 86 GLY A CA 1
ATOM 688 C C . GLY A 1 86 ? -1.891 10.630 -9.182 1.00 94.50 86 GLY A C 1
ATOM 689 O O . GLY A 1 86 ? -1.167 10.842 -10.153 1.00 94.50 86 GLY A O 1
ATOM 690 N N . PHE A 1 87 ? -2.438 9.429 -8.963 1.00 95.38 87 PHE A N 1
ATOM 691 C CA . PHE A 1 87 ? -2.310 8.292 -9.870 1.00 95.38 87 PHE A CA 1
ATOM 692 C C . PHE A 1 87 ? -3.564 7.411 -9.868 1.00 95.38 87 PHE A C 1
ATOM 694 O O . PHE A 1 87 ? -4.320 7.344 -8.897 1.00 95.38 87 PHE A O 1
ATOM 701 N N . HIS A 1 88 ? -3.748 6.698 -10.978 1.00 93.12 88 HIS A N 1
ATOM 702 C CA . HIS A 1 88 ? -4.899 5.819 -11.210 1.00 93.12 88 HIS A CA 1
ATOM 703 C C . HIS A 1 88 ? -4.483 4.342 -11.286 1.00 93.12 88 HIS A C 1
ATOM 705 O O . HIS A 1 88 ? -5.307 3.440 -11.144 1.00 93.12 88 HIS A O 1
ATOM 711 N N . GLU A 1 89 ? -3.196 4.080 -11.521 1.00 93.44 89 GLU A N 1
ATOM 712 C CA . GLU A 1 89 ? -2.692 2.758 -11.875 1.00 93.44 89 GLU A CA 1
ATOM 713 C C . GLU A 1 89 ? -1.321 2.519 -11.247 1.00 93.44 89 GLU A C 1
ATOM 715 O O . GLU A 1 89 ? -0.500 3.433 -11.155 1.00 93.44 89 GLU A O 1
ATOM 720 N N . VAL A 1 90 ? -1.071 1.275 -10.845 1.00 95.94 90 VAL A N 1
ATOM 721 C CA . VAL A 1 90 ? 0.216 0.816 -10.323 1.00 95.94 90 VAL A CA 1
ATOM 722 C C . VAL A 1 90 ? 0.729 -0.284 -11.239 1.00 95.94 90 VAL A C 1
ATOM 724 O O . VAL A 1 90 ? 0.116 -1.345 -11.341 1.00 95.94 90 VAL A O 1
ATOM 727 N N . LEU A 1 91 ? 1.854 -0.028 -11.902 1.00 95.69 91 LEU A N 1
ATOM 728 C CA . LEU A 1 91 ? 2.525 -1.003 -12.756 1.00 95.69 91 LEU A CA 1
ATOM 729 C C . LEU A 1 91 ? 3.473 -1.858 -11.912 1.00 95.69 91 LEU A C 1
ATOM 731 O O . LEU A 1 91 ? 4.363 -1.321 -11.252 1.00 95.69 91 LEU A O 1
ATOM 735 N N . ILE A 1 92 ? 3.300 -3.177 -11.945 1.00 95.75 92 ILE A N 1
ATOM 736 C CA . ILE A 1 92 ? 4.069 -4.113 -11.121 1.00 95.75 92 ILE A CA 1
ATOM 737 C C . ILE A 1 92 ? 4.867 -5.035 -12.035 1.00 95.75 92 ILE A C 1
ATOM 739 O O . ILE A 1 92 ? 4.311 -5.856 -12.765 1.00 95.75 92 ILE A O 1
ATOM 743 N N . TYR A 1 93 ? 6.186 -4.879 -11.979 1.00 94.81 93 TYR A N 1
ATOM 744 C CA . TYR A 1 93 ? 7.144 -5.707 -12.700 1.00 94.81 93 TYR A CA 1
ATOM 745 C C . TYR A 1 93 ? 7.617 -6.872 -11.821 1.00 94.81 93 TYR A C 1
ATOM 747 O O . TYR A 1 93 ? 7.706 -6.713 -10.602 1.00 94.81 93 TYR A O 1
ATOM 755 N N . PRO A 1 94 ? 7.966 -8.028 -12.413 1.00 93.19 94 PRO A N 1
ATOM 756 C CA . PRO A 1 94 ? 8.468 -9.179 -11.660 1.00 93.19 94 PRO A CA 1
ATOM 757 C C . PRO A 1 94 ? 9.864 -8.945 -11.063 1.00 93.19 94 PRO A C 1
ATOM 759 O O . PRO A 1 94 ? 10.243 -9.614 -10.105 1.00 93.19 94 PRO A O 1
ATOM 762 N N . ALA A 1 95 ? 10.636 -8.011 -11.622 1.00 92.19 95 ALA A N 1
ATOM 763 C CA . ALA A 1 95 ? 11.998 -7.714 -11.204 1.00 92.19 95 ALA A CA 1
ATOM 764 C C . ALA A 1 95 ? 12.318 -6.219 -11.384 1.00 92.19 95 ALA A C 1
ATOM 766 O O . ALA A 1 95 ? 11.699 -5.556 -12.224 1.00 92.19 95 ALA A O 1
ATOM 767 N N . PRO A 1 96 ? 13.280 -5.676 -10.614 1.00 90.75 96 PRO A N 1
ATOM 768 C CA . PRO A 1 96 ? 13.760 -4.315 -10.810 1.00 90.75 96 PRO A CA 1
ATOM 769 C C . PRO A 1 96 ? 14.458 -4.159 -12.166 1.00 90.75 96 PRO A C 1
ATOM 771 O O . PRO A 1 96 ? 15.069 -5.095 -12.686 1.00 90.75 96 PRO A O 1
ATOM 774 N N . PHE A 1 97 ? 14.425 -2.943 -12.709 1.00 85.94 97 PHE A N 1
ATOM 775 C CA . PHE A 1 97 ? 15.237 -2.591 -13.868 1.00 85.94 97 PHE A CA 1
ATOM 776 C C . PHE A 1 97 ? 16.692 -2.430 -13.442 1.00 85.94 97 PHE A C 1
ATOM 778 O O . PHE A 1 97 ? 17.024 -1.538 -12.663 1.00 85.94 97 PHE A O 1
ATOM 785 N N . ILE A 1 98 ? 17.561 -3.287 -13.965 1.00 80.00 98 ILE A N 1
ATOM 786 C CA . ILE A 1 98 ? 19.004 -3.124 -13.830 1.00 80.00 98 ILE A CA 1
ATOM 787 C C . ILE A 1 98 ? 19.450 -2.290 -15.025 1.00 80.00 98 ILE A C 1
ATOM 789 O O . ILE A 1 98 ? 19.467 -2.772 -16.156 1.00 80.00 98 ILE A O 1
ATOM 793 N N . VAL A 1 99 ? 19.754 -1.021 -14.772 1.00 76.69 99 VAL A N 1
ATOM 794 C CA . VAL A 1 99 ? 20.486 -0.199 -15.734 1.00 76.69 99 VAL A CA 1
ATOM 795 C C . VAL A 1 99 ? 21.958 -0.513 -15.520 1.00 76.69 99 VAL A C 1
ATOM 797 O O . VAL A 1 99 ? 22.466 -0.363 -14.408 1.00 76.69 99 VAL A O 1
ATOM 800 N N . ASP A 1 100 ? 22.632 -0.988 -16.564 1.00 64.81 100 ASP A N 1
ATOM 801 C CA . ASP A 1 100 ? 24.084 -1.142 -16.555 1.00 64.81 100 ASP A CA 1
ATOM 802 C C . ASP A 1 100 ? 24.694 0.263 -16.661 1.00 64.81 100 ASP A C 1
ATOM 804 O O . ASP A 1 100 ? 25.104 0.721 -17.725 1.00 64.81 100 ASP A O 1
ATOM 808 N N . ASP A 1 101 ? 24.653 1.016 -15.561 1.00 60.16 101 ASP A N 1
ATOM 809 C CA . ASP A 1 101 ? 25.334 2.295 -15.514 1.00 60.16 101 ASP A CA 1
ATOM 810 C C . ASP A 1 101 ? 26.844 2.011 -15.541 1.00 60.16 101 ASP A C 1
ATOM 812 O O . ASP A 1 101 ? 27.476 1.611 -14.550 1.00 60.16 101 ASP A O 1
ATOM 816 N N . GLU A 1 102 ? 27.446 2.242 -16.704 1.00 56.94 102 GLU A N 1
ATOM 817 C CA . GLU A 1 102 ? 28.868 2.531 -16.847 1.00 56.94 102 GLU A CA 1
ATOM 818 C C . GLU A 1 102 ? 29.181 3.862 -16.140 1.00 56.94 102 GLU A C 1
ATOM 820 O O . GLU A 1 102 ? 29.504 4.872 -16.769 1.00 56.94 102 GLU A O 1
ATOM 825 N N . TRP A 1 103 ? 29.085 3.907 -14.807 1.00 57.88 103 TRP A N 1
ATOM 826 C CA . TRP A 1 103 ? 29.627 5.035 -14.058 1.00 57.88 103 TRP A CA 1
ATOM 827 C C . TRP A 1 103 ? 31.149 5.032 -14.221 1.00 57.88 103 TRP A C 1
ATOM 829 O O . TRP A 1 103 ? 31.889 4.261 -13.605 1.00 57.88 103 TRP A O 1
ATOM 839 N N . ARG A 1 104 ? 31.576 5.897 -15.144 1.00 56.12 104 ARG A N 1
ATOM 840 C CA . ARG A 1 104 ? 32.942 6.297 -15.462 1.00 56.12 104 ARG A CA 1
ATOM 841 C C . ARG A 1 104 ? 33.743 6.606 -14.195 1.00 56.12 104 ARG A C 1
ATOM 843 O O . ARG A 1 104 ? 33.355 7.464 -13.415 1.00 56.12 104 ARG A O 1
ATOM 850 N N . MET A 1 105 ? 34.901 5.951 -14.105 1.00 56.44 105 MET A N 1
ATOM 851 C CA . MET A 1 105 ? 36.152 6.399 -13.474 1.00 56.44 105 MET A CA 1
ATOM 852 C C . MET A 1 105 ? 35.991 7.102 -12.116 1.00 56.44 105 MET A C 1
ATOM 854 O O . MET A 1 105 ? 35.805 8.315 -12.036 1.00 56.44 105 MET A O 1
ATOM 858 N N . ILE A 1 106 ? 36.173 6.350 -11.028 1.00 66.25 106 ILE A N 1
ATOM 859 C CA . ILE A 1 106 ? 36.357 6.940 -9.698 1.00 66.25 106 ILE A CA 1
ATOM 860 C C . ILE A 1 106 ? 37.762 7.543 -9.647 1.00 66.25 106 ILE A C 1
ATOM 862 O O . ILE A 1 106 ? 38.750 6.809 -9.730 1.00 66.25 106 ILE A O 1
ATOM 866 N N . LEU A 1 107 ? 37.851 8.865 -9.492 1.00 73.25 107 LEU A N 1
ATOM 867 C CA . LEU A 1 107 ? 39.109 9.540 -9.185 1.00 73.25 107 LEU A CA 1
ATOM 868 C C . LEU A 1 107 ? 39.452 9.313 -7.711 1.00 73.25 107 LEU A C 1
ATOM 870 O O . LEU A 1 107 ? 38.744 9.750 -6.806 1.00 73.25 107 LEU A O 1
ATOM 874 N N . VAL A 1 108 ? 40.560 8.623 -7.483 1.00 71.88 108 VAL A N 1
ATOM 875 C CA . VAL A 1 108 ? 41.115 8.319 -6.169 1.00 71.88 108 VAL A CA 1
ATOM 876 C C . VAL A 1 108 ? 42.348 9.183 -5.956 1.00 71.88 108 VAL A C 1
ATOM 878 O O . VAL A 1 108 ? 43.238 9.227 -6.804 1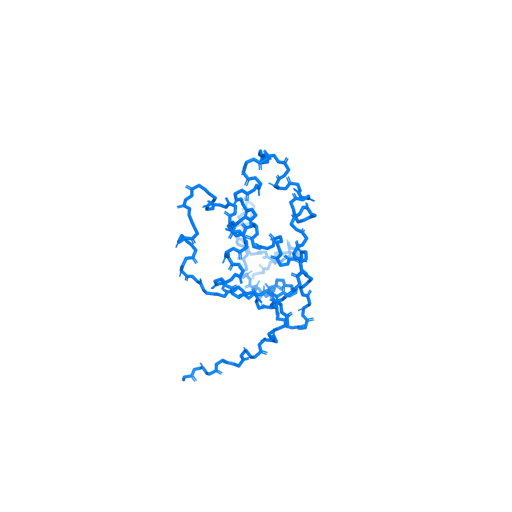.00 71.88 108 VAL A O 1
ATOM 881 N N . TRP A 1 109 ? 42.426 9.851 -4.808 1.00 74.44 109 TRP A N 1
ATOM 882 C CA . TRP A 1 109 ? 43.627 10.575 -4.402 1.00 74.44 109 TRP A CA 1
ATOM 883 C C . TRP A 1 109 ? 44.538 9.688 -3.545 1.00 74.44 109 TRP A C 1
ATOM 885 O O . TRP A 1 109 ? 44.083 9.017 -2.619 1.00 74.44 109 TRP A O 1
ATOM 895 N N . SER A 1 110 ? 45.836 9.692 -3.851 1.00 77.88 110 SER A N 1
ATOM 896 C CA . SER A 1 110 ? 46.889 9.051 -3.060 1.00 77.88 110 SER A CA 1
ATOM 897 C C . SER A 1 110 ? 47.963 10.061 -2.670 1.00 77.88 110 SER A C 1
ATOM 899 O O . SER A 1 110 ? 48.412 10.853 -3.496 1.00 77.88 110 SER A O 1
ATOM 901 N N . THR A 1 111 ? 48.448 9.963 -1.432 1.00 75.19 111 THR A N 1
ATOM 902 C CA . THR A 1 111 ? 49.573 10.759 -0.916 1.00 75.19 111 THR A CA 1
ATOM 903 C C . THR A 1 111 ? 50.877 10.514 -1.679 1.00 75.19 111 THR A C 1
ATOM 905 O O . THR A 1 111 ? 51.717 11.403 -1.755 1.00 75.19 111 THR A O 1
ATOM 908 N N . THR A 1 112 ? 51.049 9.325 -2.262 1.00 79.06 112 THR A N 1
ATOM 909 C CA . THR A 1 112 ? 52.267 8.931 -2.987 1.00 79.06 112 THR A CA 1
ATOM 910 C C . THR A 1 112 ? 52.150 9.157 -4.494 1.00 79.06 112 THR A C 1
ATOM 912 O O . THR A 1 112 ? 53.163 9.306 -5.169 1.00 79.06 112 THR A O 1
ATOM 915 N N . SER A 1 113 ? 50.935 9.146 -5.051 1.00 75.88 113 SER A N 1
ATOM 916 C CA . SER A 1 113 ? 50.729 9.117 -6.510 1.00 75.88 113 SER A CA 1
ATOM 917 C C . SER A 1 113 ? 49.786 10.186 -7.066 1.00 75.88 113 SER A C 1
ATOM 919 O O . SER A 1 113 ? 49.590 10.223 -8.277 1.00 75.88 113 SER A O 1
ATOM 921 N N . GLY A 1 114 ? 49.211 11.053 -6.229 1.00 81.62 114 GLY A N 1
ATOM 922 C CA . GLY A 1 114 ? 48.235 12.053 -6.663 1.00 81.62 114 GLY A CA 1
ATOM 923 C C . GLY A 1 114 ? 46.899 11.434 -7.090 1.00 81.62 114 GLY A C 1
ATOM 924 O O . GLY A 1 114 ? 46.526 10.359 -6.617 1.00 81.62 114 GLY A O 1
ATOM 925 N N . TRP A 1 115 ? 46.162 12.134 -7.955 1.00 75.50 115 TRP A N 1
ATOM 926 C CA . TRP A 1 115 ? 44.889 11.663 -8.508 1.00 75.50 115 TRP A CA 1
ATOM 927 C C . TRP A 1 115 ? 45.110 10.566 -9.553 1.00 75.50 115 TRP A C 1
ATOM 929 O O . TRP A 1 115 ? 45.928 10.727 -10.456 1.00 75.50 115 TRP A O 1
ATOM 939 N N . TYR A 1 116 ? 44.359 9.471 -9.465 1.00 76.62 116 TYR A N 1
ATOM 940 C CA . TYR A 1 116 ? 44.309 8.442 -10.504 1.00 76.62 116 TYR A CA 1
ATOM 941 C C . TYR A 1 116 ? 42.935 7.777 -10.558 1.00 76.62 116 TYR A C 1
ATOM 943 O O . TYR A 1 116 ? 42.189 7.796 -9.581 1.00 76.62 116 TYR A O 1
ATOM 951 N N . SER A 1 117 ? 42.610 7.161 -11.690 1.00 76.38 117 SER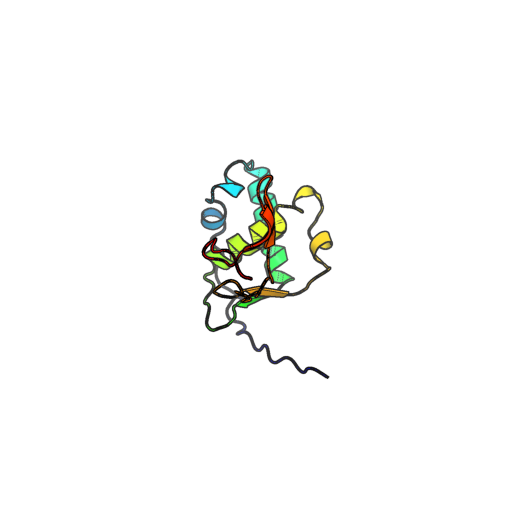 A N 1
ATOM 952 C CA . SER A 1 117 ? 41.318 6.506 -11.898 1.00 76.38 117 SER A CA 1
ATOM 953 C C . SER A 1 117 ? 41.364 5.033 -11.499 1.00 76.38 117 SER A C 1
ATOM 955 O O . SER A 1 117 ? 42.365 4.355 -11.739 1.00 76.38 117 SER A O 1
ATOM 957 N N . ARG A 1 118 ? 40.286 4.509 -10.907 1.00 73.25 118 ARG A N 1
ATOM 958 C CA . ARG A 1 118 ? 40.113 3.064 -10.673 1.00 73.25 118 ARG A CA 1
ATOM 959 C C . ARG A 1 118 ? 38.945 2.483 -11.463 1.00 73.25 118 ARG A C 1
ATOM 961 O O . ARG A 1 118 ? 37.916 3.143 -11.616 1.00 73.25 118 ARG A O 1
ATOM 968 N N . ASP A 1 119 ? 39.114 1.245 -11.926 1.00 72.81 119 ASP A N 1
ATOM 969 C CA . ASP A 1 119 ? 38.037 0.425 -12.484 1.00 72.81 119 ASP A CA 1
ATOM 970 C C . ASP A 1 119 ? 37.211 -0.256 -11.374 1.00 72.81 119 ASP A C 1
ATOM 972 O O . ASP A 1 119 ? 37.520 -0.154 -10.182 1.00 72.81 119 ASP A O 1
ATOM 976 N N . LYS A 1 120 ? 36.152 -0.981 -11.767 1.00 62.44 120 LYS A N 1
ATOM 977 C CA . LYS A 1 120 ? 35.276 -1.719 -10.838 1.00 62.44 120 LYS A CA 1
ATOM 978 C C . LYS A 1 120 ? 36.008 -2.828 -10.060 1.00 62.44 120 LYS A C 1
ATOM 980 O O . LYS A 1 120 ? 35.549 -3.201 -8.986 1.00 62.44 120 LYS A O 1
ATOM 985 N N . ALA A 1 121 ? 37.130 -3.340 -10.570 1.00 68.44 121 ALA A N 1
ATOM 986 C CA . ALA A 1 121 ? 37.949 -4.356 -9.906 1.00 68.44 121 ALA A CA 1
ATOM 987 C C . ALA A 1 121 ? 38.956 -3.746 -8.910 1.00 68.44 121 ALA A C 1
ATOM 989 O O . ALA A 1 121 ? 39.687 -4.472 -8.238 1.00 68.44 121 ALA A O 1
ATOM 990 N N . GLY A 1 122 ? 38.987 -2.413 -8.790 1.00 66.12 122 GLY A N 1
ATOM 991 C CA . GLY A 1 122 ? 39.917 -1.693 -7.930 1.00 66.12 122 GLY A CA 1
ATOM 992 C C . GLY A 1 122 ? 41.309 -1.530 -8.541 1.00 66.12 122 GLY A C 1
ATOM 993 O O . GLY A 1 122 ? 42.207 -1.031 -7.855 1.00 66.12 122 GLY A O 1
ATOM 994 N N . ASN A 1 123 ? 41.491 -1.895 -9.811 1.00 74.88 123 ASN A N 1
ATOM 995 C CA . ASN A 1 123 ? 42.740 -1.698 -10.525 1.00 74.88 123 ASN A CA 1
ATOM 996 C C . ASN A 1 123 ? 42.844 -0.250 -10.989 1.00 74.88 123 ASN A C 1
ATOM 998 O O . ASN A 1 123 ? 41.864 0.395 -11.364 1.00 74.88 123 ASN A O 1
ATOM 1002 N N . ARG A 1 124 ? 44.068 0.269 -10.970 1.00 71.62 124 ARG A N 1
ATOM 1003 C CA . ARG A 1 124 ? 44.367 1.596 -11.493 1.00 71.62 124 ARG A CA 1
ATOM 1004 C C . ARG A 1 124 ? 44.278 1.570 -13.019 1.00 71.62 124 ARG A C 1
ATOM 1006 O O . ARG A 1 124 ? 45.010 0.822 -13.661 1.00 71.62 124 ARG A O 1
ATOM 1013 N N . VAL A 1 125 ? 43.417 2.416 -13.568 1.00 70.19 125 VAL A N 1
ATOM 1014 C CA . VAL A 1 125 ? 43.308 2.680 -15.007 1.00 70.19 125 VAL A CA 1
ATOM 1015 C C . VAL A 1 125 ? 44.145 3.923 -15.305 1.00 70.19 125 VAL A C 1
ATOM 1017 O O . VAL A 1 125 ? 44.108 4.879 -14.523 1.00 70.19 125 VAL A O 1
ATOM 1020 N N . LEU A 1 126 ? 44.965 3.862 -16.359 1.00 61.19 126 LEU A N 1
ATOM 1021 C CA . LEU A 1 126 ? 45.884 4.936 -16.759 1.00 61.19 126 LEU A CA 1
ATOM 1022 C C . LEU A 1 126 ? 45.140 6.197 -17.207 1.00 61.19 126 LEU A C 1
ATOM 1024 O O . LEU A 1 126 ? 44.131 6.059 -17.933 1.00 61.19 126 LEU A O 1
#

Foldseek 3Di:
DDDDDDPPDPPVPDDDAPLVLLCPDPVNVPDDPVLSVLLQVQLVVCVVQAEEAEPPPDDADSSNSSNVSSVVCVVCSVPDSVVVVVDRYDYDYPDDDDDPPPPDWDFDQDPVPGTFTADPVRDTDD

InterPro domains:
  IPR010384 MtfA family [PF06167] (18-103)
  IPR010384 MtfA family [PTHR30164] (1-104)
  IPR042252 MtfA, N-terminal [G3DSA:1.10.472.150] (15-118)

Sequence (126 aa):
MFKWPWKADDESGNAEMPWEQALAIPVLAHLSSTEQHKLTQMAARFLQQKRLVALQGLELTPLHQARIAMLFCLPVLELGIEWLDGFHEVLIYPAPFIVDDEWRMILVWSTTSGWYSRDKAGNRVL

Secondary structure (DSSP, 8-state):
---------GGGGSPPP-HHHHH-SGGGTTS-HHHHHHHHHHHHHHHHHSEEEE-TT----HHHHHHHHHHHHGGGTTT-GGGGTT-SEEEE-SS----------EEEEETTTEEEEE-TTSPEE-

Radius of gyration: 22.69 Å; chains: 1; bounding box: 68×26×46 Å

Organism: NCBI:txid1432552

pLDDT: mean 84.33, std 16.86, range [42.28, 98.31]